Protein AF-A0A6L3X589-F1 (afdb_monomer_lite)

Sequence (178 aa):
MNNVLGFLEAKLMPLAAKTAQQRHLGAIRGAYVSFMPFIIVGSILLVISSFPNQAYQQFMSQAFGESWSAIIEIPFNAVFSTMSLFISFLVAYRLAEHYGEDRISCGILALVAFLILTPFIKVAENGGITVMPVEWIGSKGLFVAMIGSLLWTELFCWLKRKKLVIKMPDGVPPAVQE

pLDDT: mean 87.84, std 9.51, range [54.12, 97.81]

Foldseek 3Di:
DVVVVVVCCVPVVVVVVVCCPPQLVVLLVQLCVVLVVLQVQLVVLLCQLVVPDPVSLVVCCVVPNNCSSVVSNVSNCV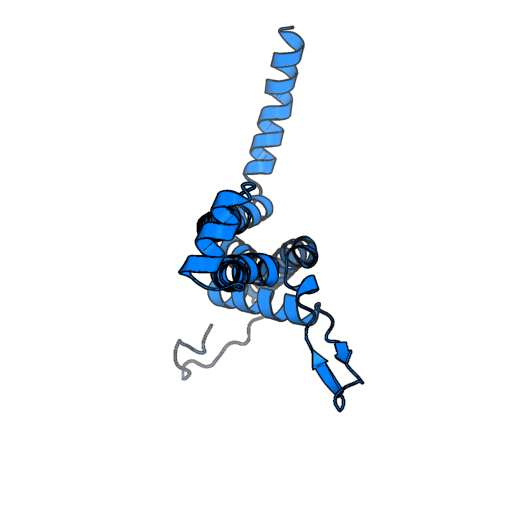CQLQVLLSSLLSSQLSSCVVVVHDSNVLSVQLNVQLVVVFDFDFDPPPPTDTDGPSNCSGPVVNVVSSVSSVVSSVVVSVCVVVVVDDQDDPPDDPVPRD

Secondary structure (DSSP, 8-state):
-HHHHHHHHHHHHHHHHHHHT-HHHHHHHHHHHHHHHHHHHHHHHHHHHT-S-HHHHHHHHHHH-TTHHHHHTHHHHHHHHTHHHHHHHHHHHHHHHHHTS-HHHHHHHHHHHHHHHSPPEEEGGGT-EEE--HHHHTGGGHHHHHHHHHHHHHHHHHHHHTT------TTS-GGG--

Structure (mmCIF, N/CA/C/O backbone):
data_AF-A0A6L3X589-F1
#
_entry.id   AF-A0A6L3X589-F1
#
loop_
_atom_site.group_PDB
_atom_site.id
_atom_site.type_symbol
_atom_site.label_atom_id
_atom_site.label_alt_id
_atom_site.label_comp_id
_atom_site.label_asym_id
_atom_site.label_entity_id
_atom_site.label_seq_id
_atom_site.pdbx_PDB_ins_code
_atom_site.Cartn_x
_atom_site.Cartn_y
_atom_site.Cartn_z
_atom_site.occupancy
_atom_site.B_iso_or_equiv
_atom_site.auth_seq_id
_atom_site.auth_comp_id
_atom_site.auth_asym_id
_atom_site.auth_atom_id
_atom_site.pdbx_PDB_model_num
ATOM 1 N N . MET A 1 1 ? -21.790 37.573 -11.846 1.00 55.09 1 MET A N 1
ATOM 2 C CA . MET A 1 1 ? -20.651 36.655 -11.601 1.00 55.09 1 MET A CA 1
ATOM 3 C C . MET A 1 1 ? -20.233 36.579 -10.126 1.00 55.09 1 MET A C 1
ATOM 5 O O . MET A 1 1 ? -19.876 35.491 -9.701 1.00 55.09 1 MET A O 1
ATOM 9 N N . ASN A 1 2 ? -20.389 37.632 -9.309 1.00 61.16 2 ASN A N 1
ATOM 10 C CA . ASN A 1 2 ? -20.035 37.588 -7.873 1.00 61.16 2 ASN A CA 1
ATOM 11 C C . ASN A 1 2 ? -20.976 36.734 -6.994 1.00 61.16 2 ASN A C 1
ATOM 13 O O . ASN A 1 2 ? -20.524 36.143 -6.021 1.00 61.16 2 ASN A O 1
ATOM 17 N N . ASN A 1 3 ? -22.256 36.586 -7.362 1.00 68.75 3 ASN A N 1
ATOM 18 C CA . ASN A 1 3 ? -23.212 35.782 -6.578 1.00 68.75 3 ASN A CA 1
ATOM 19 C C . ASN A 1 3 ? -22.982 34.267 -6.694 1.00 68.75 3 ASN A C 1
ATOM 21 O O . ASN A 1 3 ? -23.280 33.530 -5.760 1.00 68.75 3 ASN A O 1
ATOM 25 N N . VAL A 1 4 ? -22.443 33.796 -7.824 1.00 75.38 4 VAL A N 1
ATOM 26 C CA . VAL A 1 4 ? -22.127 32.372 -8.024 1.00 75.38 4 VAL A CA 1
ATOM 27 C C . VAL A 1 4 ? -20.842 32.017 -7.284 1.00 75.38 4 VAL A C 1
ATOM 29 O O . VAL A 1 4 ? -20.829 31.018 -6.576 1.00 75.38 4 VAL A O 1
ATOM 32 N N . LEU A 1 5 ? -19.804 32.864 -7.358 1.00 76.56 5 LEU A N 1
ATOM 33 C CA . LEU A 1 5 ? -18.602 32.691 -6.536 1.00 76.56 5 LEU A CA 1
ATOM 34 C C . LEU A 1 5 ? -18.935 32.723 -5.041 1.00 76.56 5 LEU A C 1
ATOM 36 O O . LEU A 1 5 ? -18.557 31.797 -4.339 1.00 76.56 5 LEU A O 1
ATOM 40 N N . GLY A 1 6 ? -19.716 33.702 -4.574 1.00 78.81 6 GLY A N 1
ATOM 41 C CA . GLY A 1 6 ? -20.115 33.781 -3.165 1.00 78.81 6 GLY A CA 1
ATOM 42 C C . GLY A 1 6 ? -20.959 32.587 -2.699 1.00 78.81 6 GLY A C 1
ATOM 43 O O . GLY A 1 6 ? -20.796 32.121 -1.576 1.00 78.81 6 GLY A O 1
ATOM 44 N N . PHE A 1 7 ? -21.821 32.030 -3.559 1.00 79.38 7 PHE A N 1
ATOM 45 C CA . PHE A 1 7 ? -22.577 30.808 -3.257 1.00 79.38 7 PHE A CA 1
ATOM 46 C C . PHE A 1 7 ? -21.685 29.559 -3.213 1.00 79.38 7 PHE A C 1
ATOM 48 O O . PHE A 1 7 ? -21.821 28.739 -2.303 1.00 79.38 7 PHE A O 1
ATOM 55 N N . LEU A 1 8 ? -20.768 29.410 -4.175 1.00 78.56 8 LEU A N 1
ATOM 56 C CA . LEU A 1 8 ? -19.785 28.324 -4.194 1.00 78.56 8 LEU A CA 1
ATOM 57 C C . LEU A 1 8 ? -18.884 28.410 -2.958 1.00 78.56 8 LEU A C 1
ATOM 59 O O . LEU A 1 8 ? -18.670 27.416 -2.278 1.00 78.56 8 LEU A O 1
ATOM 63 N N . GLU A 1 9 ? -18.421 29.599 -2.604 1.00 82.50 9 GLU A N 1
ATOM 64 C CA . GLU A 1 9 ? -17.555 29.809 -1.454 1.00 82.50 9 GLU A CA 1
ATOM 65 C C . GLU A 1 9 ? -18.300 29.558 -0.132 1.00 82.50 9 GLU A C 1
ATOM 67 O O . GLU A 1 9 ? -17.812 28.827 0.726 1.00 82.50 9 GLU A O 1
ATOM 72 N N . ALA A 1 10 ? -19.542 30.032 0.002 1.00 83.94 10 ALA A N 1
ATOM 73 C CA . ALA A 1 10 ? -20.333 29.852 1.219 1.00 83.94 10 ALA A CA 1
ATOM 74 C C . ALA A 1 10 ? -20.870 28.423 1.423 1.00 83.94 10 ALA A C 1
ATOM 76 O O . ALA A 1 10 ? -21.018 27.993 2.566 1.00 83.94 10 ALA A O 1
ATOM 77 N N . LYS A 1 11 ? -21.186 27.671 0.354 1.00 81.56 11 LYS A N 1
ATOM 78 C CA . LYS A 1 11 ? -21.719 26.296 0.464 1.00 81.56 11 LYS A CA 1
ATOM 79 C C . LYS A 1 11 ? -20.711 25.201 0.136 1.00 81.56 11 LYS A C 1
ATOM 81 O O . LYS A 1 11 ? -20.708 24.187 0.832 1.00 81.56 11 LYS A O 1
ATOM 86 N N . LEU A 1 12 ? -19.881 25.356 -0.898 1.00 83.31 12 LEU A N 1
ATOM 87 C CA . LEU A 1 12 ? -18.927 24.311 -1.280 1.00 83.31 12 LEU A CA 1
ATOM 88 C C . LEU A 1 12 ? -17.681 24.306 -0.405 1.00 83.31 12 LEU A C 1
ATOM 90 O O . LEU A 1 12 ? -17.240 23.209 -0.082 1.00 83.31 12 LEU A O 1
ATOM 94 N N . MET A 1 13 ? -17.135 25.450 0.034 1.00 85.69 13 MET A N 1
ATOM 95 C CA . MET A 1 13 ? -15.970 25.410 0.937 1.00 85.69 13 MET A CA 1
ATOM 96 C C . MET A 1 13 ? -16.236 24.627 2.228 1.00 85.69 13 MET A C 1
ATOM 98 O O . MET A 1 13 ? -15.438 23.740 2.536 1.00 85.69 13 MET A O 1
ATOM 102 N N . PRO A 1 14 ? -17.331 24.857 2.982 1.00 82.88 14 PRO A N 1
ATOM 103 C CA . PRO A 1 14 ? -17.563 24.084 4.200 1.00 82.88 14 PRO A CA 1
ATOM 104 C C . PRO A 1 14 ? -17.857 22.606 3.912 1.00 82.88 14 PRO A C 1
ATOM 106 O O . PRO A 1 14 ? -17.482 21.742 4.706 1.00 82.88 14 PRO A O 1
ATOM 109 N N . LEU A 1 15 ? -18.491 22.286 2.778 1.00 83.00 15 LEU A N 1
ATOM 110 C CA . LEU A 1 15 ? -18.739 20.901 2.372 1.00 83.00 15 LEU A CA 1
ATOM 111 C C . LEU A 1 15 ? -17.434 20.179 1.995 1.00 83.00 15 LEU A C 1
ATOM 113 O O . LEU A 1 15 ? -17.203 19.044 2.417 1.00 83.00 15 LEU A O 1
ATOM 117 N N . ALA A 1 16 ? -16.558 20.853 1.249 1.00 81.75 16 ALA A N 1
ATOM 118 C CA . ALA A 1 16 ? -15.243 20.357 0.867 1.00 81.75 16 ALA A CA 1
ATOM 119 C C . ALA A 1 16 ? -14.350 20.172 2.098 1.00 81.75 16 ALA A C 1
ATOM 121 O O . ALA A 1 16 ? -13.727 19.124 2.239 1.00 81.75 16 ALA A O 1
ATOM 122 N N . ALA A 1 17 ? -14.358 21.128 3.031 1.00 82.44 17 ALA A N 1
ATOM 123 C CA . ALA A 1 17 ? -13.626 21.028 4.290 1.00 82.44 17 ALA A CA 1
ATOM 124 C C . ALA A 1 17 ? -14.094 19.826 5.126 1.00 82.44 17 ALA A C 1
ATOM 126 O O . ALA A 1 17 ? -13.267 19.028 5.564 1.00 82.44 17 ALA A O 1
ATOM 127 N N . LYS A 1 18 ? -15.413 19.630 5.278 1.00 84.50 18 LYS A N 1
ATOM 128 C CA . LYS A 1 18 ? -15.972 18.458 5.976 1.00 84.50 18 LYS A CA 1
ATOM 129 C C . LYS A 1 18 ? -15.589 17.137 5.311 1.00 84.50 18 LYS A C 1
ATOM 131 O O . LYS A 1 18 ? -15.259 16.179 6.00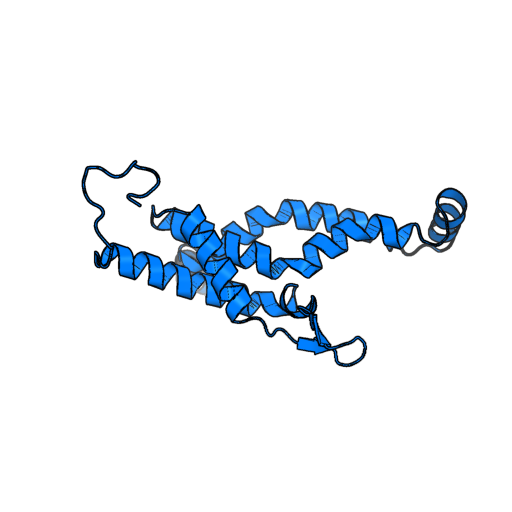1 1.00 84.50 18 LYS A O 1
ATOM 136 N N . THR A 1 19 ? -15.618 17.090 3.983 1.00 84.38 19 THR A N 1
ATOM 137 C CA . THR A 1 19 ? -15.268 15.887 3.213 1.00 84.38 19 THR A CA 1
ATOM 138 C C . THR A 1 19 ? -13.772 15.582 3.319 1.00 84.38 19 THR A C 1
ATOM 140 O O . THR A 1 19 ? -13.387 14.437 3.535 1.00 84.38 19 THR A O 1
ATOM 143 N N . ALA A 1 20 ? -12.925 16.610 3.252 1.00 80.38 20 ALA A N 1
ATOM 144 C CA . ALA A 1 20 ? -11.476 16.485 3.383 1.00 80.38 20 ALA A CA 1
ATOM 145 C C . ALA A 1 20 ? -11.031 16.076 4.797 1.00 80.38 20 ALA A C 1
ATOM 147 O O . ALA A 1 20 ? -10.017 15.398 4.941 1.00 80.38 20 ALA A O 1
ATOM 148 N N . GLN A 1 21 ? -11.781 16.468 5.829 1.00 86.31 21 GLN A N 1
ATOM 149 C CA . GLN A 1 21 ? -11.522 16.090 7.223 1.00 86.31 21 GLN A CA 1
ATOM 150 C C . GLN A 1 21 ? -12.101 14.718 7.600 1.00 86.31 21 GLN A C 1
ATOM 152 O O . GLN A 1 21 ? -11.870 14.234 8.709 1.00 86.31 21 GLN A O 1
ATOM 157 N N . GLN A 1 22 ? -12.853 14.066 6.710 1.00 93.75 22 GLN A N 1
ATOM 158 C CA . GLN A 1 22 ? -13.444 12.766 7.000 1.00 93.75 22 GLN A CA 1
ATOM 159 C C . GLN A 1 22 ? -12.342 11.698 7.063 1.00 93.75 22 GLN A C 1
ATOM 161 O O . GLN A 1 22 ? -11.628 11.455 6.093 1.00 93.75 22 GLN A O 1
ATOM 166 N N . ARG A 1 23 ? -12.214 11.043 8.219 1.00 92.62 23 ARG A N 1
ATOM 167 C CA . ARG A 1 23 ? -11.120 10.108 8.537 1.00 92.62 23 ARG A CA 1
ATOM 168 C C . ARG A 1 23 ? -10.916 8.946 7.560 1.00 92.62 23 ARG A C 1
ATOM 170 O O . ARG A 1 23 ? -9.780 8.571 7.313 1.00 92.62 23 ARG A O 1
ATOM 177 N N . HIS A 1 24 ? -11.977 8.398 6.974 1.00 94.75 24 HIS A N 1
ATOM 178 C CA . HIS A 1 24 ? -11.906 7.285 6.021 1.00 94.75 24 HIS A CA 1
ATOM 179 C C . HIS A 1 24 ? -11.373 7.761 4.666 1.00 94.75 24 HIS A C 1
ATOM 181 O O . HIS A 1 24 ? -10.495 7.128 4.088 1.00 94.75 24 HIS A O 1
ATOM 187 N N . LEU A 1 25 ? -11.844 8.919 4.187 1.00 93.00 25 LEU A N 1
ATOM 188 C CA . LEU A 1 25 ? -11.277 9.564 2.997 1.00 93.00 25 LEU A CA 1
ATOM 189 C C . LEU A 1 25 ? -9.828 9.995 3.243 1.00 93.00 25 LEU A C 1
ATOM 191 O O . LEU A 1 25 ? -8.978 9.826 2.370 1.00 93.00 25 LEU A O 1
ATOM 195 N N . GLY A 1 26 ? -9.533 10.486 4.448 1.00 94.00 26 GLY A N 1
ATOM 196 C CA . GLY A 1 26 ? -8.177 10.771 4.907 1.00 94.00 26 GLY A CA 1
ATOM 197 C C . GLY A 1 26 ? -7.278 9.532 4.883 1.00 94.00 26 GLY A C 1
ATOM 198 O O . GLY A 1 26 ? -6.159 9.614 4.382 1.00 94.00 26 GLY A O 1
ATOM 199 N N . ALA A 1 27 ? -7.775 8.379 5.341 1.00 95.94 27 ALA A N 1
ATOM 200 C CA . ALA A 1 27 ? -7.047 7.113 5.326 1.00 95.94 27 ALA A CA 1
ATOM 201 C C . ALA A 1 27 ? -6.765 6.627 3.898 1.00 95.94 27 ALA A C 1
ATOM 203 O O . ALA A 1 27 ? -5.621 6.301 3.586 1.00 95.94 27 ALA A O 1
ATOM 204 N N . ILE A 1 28 ? -7.766 6.666 3.008 1.00 95.94 28 ILE A N 1
ATOM 205 C CA . ILE A 1 28 ? -7.583 6.343 1.583 1.00 95.94 28 ILE A CA 1
ATOM 206 C C . ILE A 1 28 ? -6.538 7.267 0.957 1.00 95.94 28 ILE A C 1
ATOM 208 O O . ILE A 1 28 ? -5.573 6.803 0.353 1.00 95.94 28 ILE A O 1
ATOM 212 N N . ARG A 1 29 ? -6.678 8.582 1.144 1.00 94.50 29 ARG A N 1
ATOM 213 C CA . ARG A 1 29 ? -5.720 9.561 0.627 1.00 94.50 29 ARG A CA 1
ATOM 214 C C . ARG A 1 29 ? -4.310 9.298 1.156 1.00 94.50 29 ARG A C 1
ATOM 216 O O . ARG A 1 29 ? -3.360 9.292 0.380 1.00 94.50 29 ARG A O 1
ATOM 223 N N . GLY A 1 30 ? -4.171 9.070 2.459 1.00 94.44 30 GLY A N 1
ATOM 224 C CA . GLY A 1 30 ? -2.890 8.782 3.100 1.00 94.44 30 GLY A CA 1
ATOM 225 C C . GLY A 1 30 ? -2.249 7.493 2.587 1.00 94.44 30 GLY A C 1
ATOM 226 O O . GLY A 1 30 ? -1.030 7.448 2.403 1.00 94.44 30 GLY A O 1
ATOM 227 N N . ALA A 1 31 ? -3.051 6.464 2.303 1.00 95.81 31 ALA A N 1
ATOM 228 C CA . ALA A 1 31 ? -2.583 5.220 1.705 1.00 95.81 31 ALA A CA 1
ATOM 229 C C . ALA A 1 31 ? -1.998 5.461 0.309 1.00 95.81 31 ALA A C 1
ATOM 231 O O . ALA A 1 31 ? -0.861 5.077 0.045 1.00 95.81 31 ALA A O 1
ATOM 232 N N . TYR A 1 32 ? -2.718 6.194 -0.545 1.00 93.81 32 TYR A N 1
ATOM 233 C CA . TYR A 1 32 ? -2.233 6.555 -1.877 1.00 93.81 32 TYR A CA 1
ATOM 234 C C . TYR A 1 32 ? -0.966 7.401 -1.839 1.00 93.81 32 TYR A C 1
ATOM 236 O O . TYR A 1 32 ? -0.027 7.098 -2.564 1.00 93.81 32 TYR A O 1
ATOM 244 N N . VAL A 1 33 ? -0.892 8.406 -0.963 1.00 95.50 33 VAL A N 1
ATOM 245 C CA . VAL A 1 33 ? 0.328 9.216 -0.788 1.00 95.50 33 VAL A CA 1
ATOM 246 C C . VAL A 1 33 ? 1.517 8.342 -0.385 1.00 95.50 33 VAL A C 1
ATOM 248 O O . VAL A 1 33 ? 2.624 8.547 -0.871 1.00 95.50 33 VAL A O 1
ATOM 251 N N . SER A 1 34 ? 1.286 7.329 0.453 1.00 95.06 34 SER A N 1
ATOM 252 C CA . SER A 1 34 ? 2.331 6.378 0.854 1.00 95.06 34 SER A CA 1
ATOM 253 C C . SER A 1 34 ? 2.756 5.461 -0.301 1.00 95.06 34 SER A C 1
ATOM 255 O O . SER A 1 34 ? 3.907 5.041 -0.355 1.00 95.06 34 SER A O 1
ATOM 257 N N . PHE A 1 35 ? 1.845 5.166 -1.234 1.00 95.19 35 PHE A N 1
ATOM 258 C CA . PHE A 1 35 ? 2.096 4.285 -2.377 1.00 95.19 35 PHE A CA 1
ATOM 259 C C . PHE A 1 35 ? 2.637 5.018 -3.623 1.00 95.19 35 PHE A C 1
ATOM 261 O O . PHE A 1 35 ? 3.241 4.397 -4.497 1.00 95.19 35 PHE A O 1
ATOM 268 N N . MET A 1 36 ? 2.477 6.344 -3.701 1.00 95.50 36 MET A N 1
ATOM 269 C CA . MET A 1 36 ? 2.908 7.179 -4.833 1.00 95.50 36 MET A CA 1
ATOM 270 C C . ME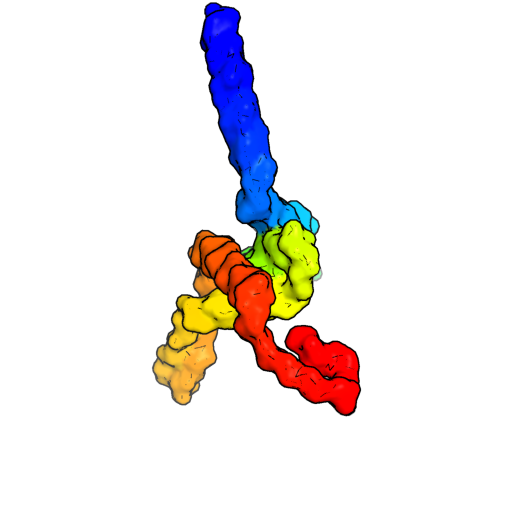T A 1 36 ? 4.365 6.967 -5.279 1.00 95.50 36 MET A C 1
ATOM 272 O O . MET A 1 36 ? 4.574 6.880 -6.489 1.00 95.50 36 MET A O 1
ATOM 276 N N . PRO A 1 37 ? 5.371 6.850 -4.388 1.00 95.06 37 PRO A N 1
ATOM 277 C CA . PRO A 1 37 ? 6.754 6.642 -4.820 1.00 95.06 37 PRO A CA 1
ATOM 278 C C . PRO A 1 37 ? 6.929 5.387 -5.686 1.00 95.06 37 PRO A C 1
ATOM 280 O O . PRO A 1 37 ? 7.635 5.424 -6.691 1.00 95.06 37 PRO A O 1
ATOM 283 N N . PHE A 1 38 ? 6.230 4.299 -5.353 1.00 94.00 38 PHE A N 1
ATOM 284 C CA . PHE A 1 38 ? 6.285 3.043 -6.105 1.00 94.00 38 PHE A CA 1
ATOM 285 C C . PHE A 1 38 ? 5.623 3.175 -7.477 1.00 94.00 38 PHE A C 1
ATOM 287 O O . PHE A 1 38 ? 6.177 2.714 -8.475 1.00 94.00 38 PHE A O 1
ATOM 294 N N . ILE A 1 39 ? 4.476 3.863 -7.539 1.00 93.88 39 ILE A N 1
ATOM 295 C CA . ILE A 1 39 ? 3.795 4.179 -8.803 1.00 93.88 39 ILE A CA 1
ATOM 296 C C . ILE A 1 39 ? 4.724 4.981 -9.718 1.00 93.88 39 ILE A C 1
ATOM 298 O O . ILE A 1 39 ? 4.840 4.660 -10.899 1.00 93.88 39 ILE A O 1
ATOM 302 N N . ILE A 1 40 ? 5.387 6.013 -9.185 1.00 95.69 40 ILE A N 1
ATOM 303 C CA . ILE A 1 40 ? 6.274 6.888 -9.961 1.00 95.69 40 ILE A CA 1
ATOM 304 C C . ILE A 1 40 ? 7.439 6.081 -10.540 1.00 95.69 40 ILE A C 1
ATOM 306 O O . ILE A 1 40 ? 7.677 6.142 -11.744 1.00 95.69 40 ILE A O 1
ATOM 310 N N . VAL A 1 41 ? 8.123 5.285 -9.713 1.00 94.75 41 VAL A N 1
ATOM 311 C CA . VAL A 1 41 ? 9.257 4.460 -10.158 1.00 94.75 41 VAL A CA 1
ATOM 312 C C . VAL A 1 41 ? 8.823 3.452 -11.224 1.00 94.75 41 VAL A C 1
ATOM 314 O O . VAL A 1 41 ? 9.445 3.385 -12.283 1.00 94.75 41 VAL A O 1
ATOM 317 N N . GLY A 1 42 ? 7.729 2.718 -10.997 1.00 93.44 42 GLY A N 1
ATOM 318 C CA . GLY A 1 42 ? 7.202 1.771 -11.983 1.00 93.44 42 GLY A CA 1
ATOM 319 C C . GLY A 1 42 ? 6.818 2.450 -13.301 1.00 93.44 42 GLY A C 1
ATOM 320 O O . GLY A 1 42 ? 7.127 1.942 -14.375 1.00 93.44 42 GLY A O 1
ATOM 321 N N . SER A 1 43 ? 6.205 3.633 -13.232 1.00 94.25 43 SER A N 1
ATOM 322 C CA . SER A 1 43 ? 5.777 4.380 -14.422 1.00 94.25 43 SER A CA 1
ATOM 323 C C . SER A 1 43 ? 6.956 4.892 -15.250 1.00 94.25 43 SER A C 1
ATOM 325 O O . SER A 1 43 ? 6.883 4.884 -16.474 1.00 94.25 43 SER A O 1
ATOM 327 N N . ILE A 1 44 ? 8.060 5.306 -14.618 1.00 95.62 44 ILE A N 1
ATOM 328 C CA . ILE A 1 44 ? 9.273 5.718 -15.343 1.00 95.62 44 ILE A CA 1
ATOM 329 C C . ILE A 1 44 ? 9.833 4.540 -16.152 1.00 95.62 44 ILE A C 1
ATOM 331 O O . ILE A 1 44 ? 10.159 4.704 -17.325 1.00 95.62 44 ILE A O 1
ATOM 335 N N . LEU A 1 45 ? 9.891 3.345 -15.557 1.00 94.50 45 LEU A N 1
ATOM 336 C CA . LEU A 1 45 ? 10.360 2.136 -16.244 1.00 94.50 45 LEU A CA 1
ATOM 337 C C . LEU A 1 45 ? 9.434 1.728 -17.399 1.00 94.50 45 LEU A C 1
ATOM 339 O O . LEU A 1 45 ? 9.916 1.327 -18.461 1.00 94.50 45 LEU A O 1
ATOM 343 N N . LEU A 1 46 ? 8.118 1.894 -17.232 1.00 94.69 46 LEU A N 1
ATOM 344 C CA . LEU A 1 46 ? 7.157 1.696 -18.318 1.00 94.69 46 LEU A CA 1
ATOM 345 C C . LEU A 1 46 ? 7.399 2.680 -19.470 1.00 94.69 46 LEU A C 1
ATOM 347 O O . LEU A 1 46 ? 7.397 2.289 -20.629 1.00 94.69 46 LEU A O 1
ATOM 351 N N . VAL A 1 47 ? 7.626 3.961 -19.176 1.00 94.75 47 VAL A N 1
ATOM 352 C CA . VAL A 1 47 ? 7.883 4.966 -20.221 1.00 94.75 47 VAL A CA 1
ATOM 353 C C . VAL A 1 47 ? 9.171 4.657 -20.987 1.00 94.75 47 VAL A C 1
ATOM 355 O O . VAL A 1 47 ? 9.208 4.842 -22.200 1.00 94.75 47 VAL A O 1
ATOM 358 N N . ILE A 1 48 ? 10.208 4.169 -20.299 1.00 92.44 48 ILE A N 1
ATOM 359 C CA . ILE A 1 48 ? 11.473 3.755 -20.922 1.00 92.44 48 ILE A CA 1
ATOM 360 C C . ILE A 1 48 ? 11.244 2.560 -21.856 1.00 92.44 48 ILE A C 1
ATOM 362 O O . ILE A 1 48 ? 11.644 2.604 -23.014 1.00 92.44 48 ILE A O 1
ATOM 366 N N . SER A 1 49 ? 10.571 1.511 -21.383 1.00 92.81 49 SER A N 1
ATOM 367 C CA . SER A 1 49 ? 10.298 0.306 -22.184 1.00 92.81 49 SER A CA 1
ATOM 368 C C . SER A 1 49 ? 9.347 0.572 -23.356 1.00 92.81 49 SER A C 1
ATOM 370 O O . SER A 1 49 ? 9.605 0.135 -24.475 1.00 92.81 49 SER A O 1
ATOM 372 N N . SER A 1 50 ? 8.291 1.355 -23.138 1.00 91.12 50 SER A N 1
ATOM 373 C CA . SER A 1 50 ? 7.229 1.634 -24.114 1.00 91.12 50 SER A CA 1
ATOM 374 C C . SER A 1 50 ? 7.434 2.934 -24.906 1.00 91.12 50 SER A C 1
ATOM 376 O O . SER A 1 50 ? 6.477 3.491 -25.450 1.00 91.12 50 SER A O 1
ATOM 378 N N . PHE A 1 51 ? 8.663 3.457 -24.982 1.00 93.19 51 PHE A N 1
ATOM 379 C CA . PHE A 1 51 ? 8.930 4.706 -25.696 1.00 93.19 51 PHE A CA 1
ATOM 380 C C . PHE A 1 51 ? 8.599 4.564 -27.200 1.00 93.19 51 PHE A C 1
ATOM 382 O O . PHE A 1 51 ? 9.137 3.658 -27.852 1.00 93.19 51 PHE A O 1
ATOM 389 N N . PRO A 1 52 ? 7.750 5.439 -27.787 1.00 90.69 52 PRO A N 1
ATOM 390 C CA . PRO A 1 52 ? 7.175 5.253 -29.123 1.00 90.69 52 PRO A CA 1
ATOM 391 C C . PRO A 1 52 ? 8.140 5.677 -30.247 1.00 90.69 52 PRO A C 1
ATOM 393 O O . PRO A 1 52 ? 7.827 6.534 -31.071 1.00 90.69 52 PRO A O 1
ATOM 396 N N . ASN A 1 53 ? 9.337 5.091 -30.285 1.00 93.25 53 ASN A N 1
ATOM 397 C CA . ASN A 1 53 ? 10.334 5.322 -31.330 1.00 93.25 53 ASN A CA 1
ATOM 398 C C . ASN A 1 53 ? 10.956 3.993 -31.782 1.00 93.25 53 ASN A C 1
ATOM 400 O O . ASN A 1 53 ? 11.650 3.328 -31.019 1.00 93.25 53 ASN A O 1
ATOM 404 N N . GLN A 1 54 ? 10.750 3.631 -33.050 1.00 89.81 54 GLN A N 1
ATOM 405 C CA . GLN A 1 54 ? 11.234 2.367 -33.614 1.00 89.81 54 GLN A CA 1
ATOM 406 C C . GLN A 1 54 ? 12.765 2.244 -33.608 1.00 89.81 54 GLN A C 1
ATOM 408 O O . GLN A 1 54 ? 13.277 1.168 -33.311 1.00 89.81 54 GLN A O 1
ATOM 413 N N . ALA A 1 55 ? 13.501 3.329 -33.872 1.00 92.94 55 ALA A N 1
ATOM 414 C CA . ALA A 1 55 ? 14.966 3.306 -33.860 1.00 92.94 55 ALA A CA 1
ATOM 415 C C . ALA A 1 55 ? 15.513 3.0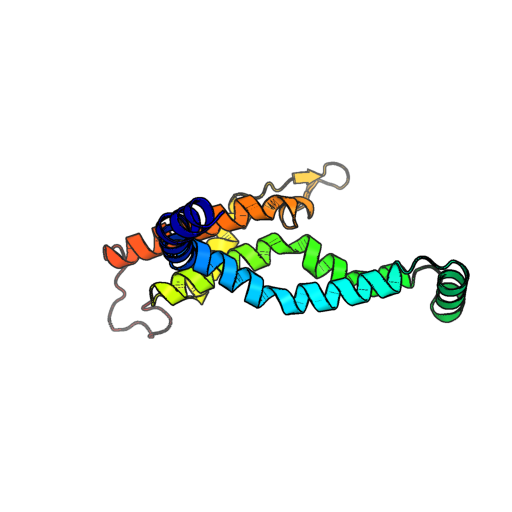44 -32.449 1.00 92.94 55 ALA A C 1
ATOM 417 O O . ALA A 1 55 ? 16.470 2.296 -32.272 1.00 92.94 55 ALA A O 1
ATOM 418 N N . TYR A 1 56 ? 14.861 3.618 -31.436 1.00 92.31 56 TYR A N 1
ATOM 419 C CA . TYR A 1 56 ? 15.186 3.374 -30.033 1.00 92.31 56 TYR A CA 1
ATOM 420 C C . TYR A 1 56 ? 14.924 1.916 -29.634 1.00 92.31 56 TYR A C 1
ATOM 422 O O . TYR A 1 56 ? 15.784 1.281 -29.028 1.00 92.31 56 TYR A O 1
ATOM 430 N N . GLN A 1 57 ? 13.769 1.372 -30.025 1.00 92.06 57 GLN A N 1
ATOM 431 C CA . GLN A 1 57 ? 13.399 -0.015 -29.733 1.00 92.06 57 GLN A CA 1
ATOM 432 C C . GLN A 1 57 ? 14.389 -1.007 -30.361 1.00 92.06 57 GLN A C 1
ATOM 434 O O . GLN A 1 57 ? 14.843 -1.927 -29.685 1.00 92.06 57 GLN A O 1
ATOM 439 N N . GLN A 1 58 ? 14.785 -0.775 -31.619 1.00 90.88 58 GLN A N 1
ATOM 440 C CA . GLN A 1 58 ? 15.781 -1.592 -32.319 1.00 90.88 58 GLN A CA 1
ATOM 441 C C . GLN A 1 58 ? 17.180 -1.477 -31.701 1.00 90.88 58 GLN A C 1
ATOM 443 O O . GLN A 1 58 ? 17.878 -2.481 -31.562 1.00 90.88 58 GLN A O 1
ATOM 448 N N . PHE A 1 59 ? 17.592 -0.270 -31.303 1.00 92.56 59 PHE A N 1
ATOM 449 C CA . PHE A 1 59 ? 18.864 -0.058 -30.612 1.00 92.56 59 PHE A CA 1
ATOM 450 C C . PHE A 1 59 ? 18.915 -0.835 -29.292 1.00 92.56 59 PHE A C 1
ATOM 452 O O . PHE A 1 59 ? 19.871 -1.565 -29.032 1.00 92.56 59 PHE A O 1
ATOM 459 N N . MET A 1 60 ? 17.860 -0.731 -28.483 1.00 91.75 60 MET A N 1
ATOM 460 C CA . MET A 1 60 ? 17.782 -1.435 -27.207 1.00 91.75 60 MET A CA 1
ATOM 461 C C . MET A 1 60 ? 17.724 -2.953 -27.387 1.00 91.75 60 MET A C 1
ATOM 463 O O . MET A 1 60 ? 18.420 -3.668 -26.668 1.00 91.75 60 MET A O 1
ATOM 467 N N . SER A 1 61 ? 16.984 -3.459 -28.380 1.00 91.31 61 SER A N 1
ATOM 468 C CA . SER A 1 61 ? 16.938 -4.899 -28.652 1.00 91.31 61 SER A CA 1
ATOM 469 C C . SER A 1 61 ? 18.276 -5.457 -29.136 1.00 91.31 61 SER A C 1
ATOM 471 O O . SER A 1 61 ? 18.618 -6.590 -28.817 1.00 91.31 61 SER A O 1
ATOM 473 N N . GLN A 1 62 ? 19.058 -4.675 -29.884 1.00 91.88 62 GLN A N 1
ATOM 474 C CA . GLN A 1 62 ? 20.399 -5.082 -30.315 1.00 91.88 62 GLN A CA 1
ATOM 475 C C . GLN A 1 62 ? 21.413 -5.048 -29.165 1.00 91.88 62 GLN A C 1
ATOM 477 O O . GLN A 1 62 ? 22.278 -5.917 -29.092 1.00 91.88 62 GLN A O 1
ATOM 482 N N . ALA A 1 63 ? 21.311 -4.066 -28.266 1.00 91.56 63 ALA A N 1
ATOM 483 C CA . ALA A 1 63 ? 22.234 -3.909 -27.144 1.00 91.56 63 ALA A CA 1
ATOM 484 C C . ALA A 1 63 ? 21.956 -4.884 -25.985 1.00 91.56 63 ALA A C 1
ATOM 486 O O . ALA A 1 63 ? 22.895 -5.389 -25.372 1.00 91.56 63 ALA A O 1
ATOM 487 N N . PHE A 1 64 ? 20.681 -5.143 -25.678 1.00 89.31 64 PHE A N 1
ATOM 488 C CA . PHE A 1 64 ? 20.250 -5.884 -24.484 1.00 89.31 64 PHE A CA 1
ATOM 489 C C . PHE A 1 64 ? 19.467 -7.175 -24.790 1.00 89.31 64 PHE A C 1
ATOM 491 O O . PHE A 1 64 ? 19.157 -7.930 -23.869 1.00 89.31 64 PHE A O 1
ATOM 498 N N . GLY A 1 65 ? 19.176 -7.457 -26.064 1.00 91.12 65 GLY A N 1
ATOM 499 C CA . GLY A 1 65 ? 18.404 -8.618 -26.521 1.00 91.12 65 GLY A CA 1
ATOM 500 C C . GLY A 1 65 ? 16.925 -8.305 -26.776 1.00 91.12 65 GLY A C 1
ATOM 501 O O . GLY A 1 65 ? 16.392 -7.313 -26.289 1.00 91.12 65 GLY A O 1
ATOM 502 N N . GLU A 1 66 ? 16.233 -9.166 -27.528 1.00 86.75 66 GLU A N 1
ATOM 503 C CA . GLU A 1 66 ? 14.828 -8.948 -27.931 1.00 86.75 66 GLU A CA 1
ATOM 504 C C . GLU A 1 66 ? 13.858 -8.811 -26.742 1.00 86.75 66 GLU A C 1
ATOM 506 O O . GLU A 1 66 ? 12.875 -8.080 -26.833 1.00 86.75 66 GLU A O 1
ATOM 511 N N . SER A 1 67 ? 14.167 -9.437 -25.602 1.00 88.94 67 SER A N 1
ATOM 512 C CA . SER A 1 67 ? 13.321 -9.441 -24.396 1.00 88.94 67 SER A CA 1
ATOM 513 C C . SER A 1 67 ? 13.656 -8.342 -23.377 1.00 88.94 67 SER A C 1
ATOM 515 O O . SER A 1 67 ? 13.235 -8.428 -22.222 1.00 88.94 67 SER A O 1
ATOM 517 N N . TRP A 1 68 ? 14.430 -7.319 -23.755 1.00 92.25 68 TRP A N 1
ATOM 518 C CA . TRP A 1 68 ? 14.874 -6.266 -22.831 1.00 92.25 68 TRP A CA 1
ATOM 519 C C . TRP A 1 68 ? 13.707 -5.518 -22.162 1.00 92.25 68 TRP A C 1
ATOM 521 O O . TRP A 1 68 ? 13.759 -5.233 -20.963 1.00 92.25 68 TRP A O 1
ATOM 531 N N . SER A 1 69 ? 12.636 -5.242 -22.915 1.00 89.81 69 SER A N 1
ATOM 532 C CA . SER A 1 69 ? 11.450 -4.530 -22.428 1.00 89.81 69 SER A CA 1
ATOM 533 C C . SER A 1 69 ? 10.756 -5.316 -21.320 1.00 89.81 69 SER A C 1
ATOM 535 O O . SER A 1 69 ? 10.480 -4.765 -20.258 1.00 89.81 69 SER A O 1
ATOM 537 N N . ALA A 1 70 ? 10.594 -6.629 -21.508 1.00 90.62 70 ALA A N 1
ATOM 538 C CA . ALA A 1 70 ? 9.977 -7.514 -20.527 1.00 90.62 70 ALA A CA 1
ATOM 539 C C . ALA A 1 70 ? 10.726 -7.521 -19.185 1.00 90.62 70 ALA A C 1
ATOM 541 O O . ALA A 1 70 ? 10.091 -7.615 -18.139 1.00 90.62 70 ALA A O 1
ATOM 542 N N . ILE A 1 71 ? 12.059 -7.388 -19.199 1.00 91.62 71 ILE A N 1
ATOM 543 C CA . ILE A 1 71 ? 12.884 -7.326 -17.981 1.00 91.62 71 ILE A CA 1
ATOM 544 C C . ILE A 1 71 ? 12.685 -5.988 -17.259 1.00 91.62 71 ILE A C 1
ATOM 546 O O . ILE A 1 71 ? 12.512 -5.955 -16.039 1.00 91.62 71 ILE A O 1
ATOM 550 N N . ILE A 1 72 ? 12.684 -4.882 -18.004 1.00 92.31 72 ILE A N 1
ATOM 551 C CA . ILE A 1 72 ? 12.507 -3.534 -17.443 1.00 92.31 72 ILE A CA 1
ATOM 552 C C . ILE A 1 72 ? 11.083 -3.321 -16.918 1.00 92.31 72 ILE A C 1
ATOM 554 O O . ILE A 1 72 ? 10.886 -2.578 -15.958 1.00 92.31 72 ILE A O 1
ATOM 558 N N . GLU A 1 73 ? 10.093 -4.000 -17.493 1.00 93.88 73 GLU A N 1
ATOM 559 C CA . GLU A 1 73 ? 8.699 -3.930 -17.058 1.00 93.88 73 GLU A CA 1
ATOM 560 C C . GLU A 1 73 ? 8.397 -4.769 -15.804 1.00 93.88 73 GLU A C 1
ATOM 562 O O . GLU A 1 73 ? 7.332 -4.592 -15.211 1.00 93.88 73 GLU A O 1
ATOM 567 N N . ILE A 1 74 ? 9.307 -5.639 -15.336 1.00 93.50 74 ILE A N 1
ATOM 568 C CA . ILE A 1 74 ? 9.081 -6.471 -14.133 1.00 93.50 74 ILE A CA 1
ATOM 569 C C . ILE A 1 74 ? 8.643 -5.625 -12.922 1.00 93.50 74 ILE A C 1
ATOM 571 O O . ILE A 1 74 ? 7.623 -5.961 -12.313 1.00 93.50 74 ILE A O 1
ATOM 575 N N . PRO A 1 75 ? 9.328 -4.521 -12.553 1.00 93.25 75 PRO A N 1
ATOM 576 C CA . PRO A 1 75 ? 8.933 -3.727 -11.392 1.00 93.25 75 PRO A CA 1
ATOM 577 C C . PRO A 1 75 ? 7.606 -2.993 -11.606 1.00 93.25 75 PRO A C 1
ATOM 579 O O . PRO A 1 75 ? 6.812 -2.893 -10.672 1.00 93.25 75 PRO A O 1
ATOM 582 N N . PHE A 1 76 ? 7.332 -2.518 -12.828 1.00 93.94 76 PHE A N 1
ATOM 583 C CA . PHE A 1 76 ? 6.037 -1.927 -13.176 1.00 93.94 76 PHE A CA 1
ATOM 584 C C . PHE A 1 76 ? 4.908 -2.942 -12.956 1.00 93.94 76 PHE A C 1
ATOM 586 O O . PHE A 1 76 ? 3.956 -2.670 -12.220 1.00 93.94 76 PHE A O 1
ATOM 593 N N . ASN A 1 77 ? 5.063 -4.141 -13.518 1.00 93.06 77 ASN A N 1
ATOM 594 C CA . ASN A 1 77 ? 4.097 -5.219 -13.375 1.00 93.06 77 ASN A CA 1
ATOM 595 C C . ASN A 1 77 ? 3.918 -5.611 -11.909 1.00 93.06 77 ASN A C 1
ATOM 597 O O . ASN A 1 77 ? 2.780 -5.733 -11.468 1.00 93.06 77 ASN A O 1
ATOM 601 N N . ALA A 1 78 ? 4.992 -5.726 -11.125 1.00 92.25 78 ALA A N 1
ATOM 602 C CA . ALA A 1 78 ? 4.898 -6.034 -9.701 1.00 92.25 78 ALA A CA 1
ATOM 603 C C . ALA A 1 78 ? 4.060 -4.994 -8.937 1.00 92.25 78 ALA A C 1
ATOM 605 O O . ALA A 1 78 ? 3.153 -5.372 -8.199 1.00 92.25 78 ALA A O 1
ATOM 606 N N . VAL A 1 79 ? 4.304 -3.695 -9.150 1.00 93.19 79 VAL A N 1
ATOM 607 C CA . VAL A 1 79 ? 3.591 -2.605 -8.458 1.00 93.19 79 VAL A CA 1
ATOM 608 C C . VAL A 1 79 ? 2.108 -2.567 -8.834 1.00 93.19 79 VAL A C 1
ATOM 610 O O . VAL A 1 79 ? 1.250 -2.499 -7.954 1.00 93.19 79 VAL A O 1
ATOM 613 N N . PHE A 1 80 ? 1.786 -2.614 -10.127 1.00 92.06 80 PHE A N 1
ATOM 614 C CA . PHE A 1 80 ? 0.410 -2.423 -10.596 1.00 92.06 80 PHE A CA 1
ATOM 615 C C . PHE A 1 80 ? -0.444 -3.687 -10.485 1.00 92.06 80 PHE A C 1
ATOM 617 O O . PHE A 1 80 ? -1.641 -3.607 -10.199 1.00 92.06 80 PHE A O 1
ATOM 624 N N . SER A 1 81 ? 0.169 -4.857 -10.649 1.00 92.12 81 SER A N 1
ATOM 625 C CA . SER A 1 81 ? -0.528 -6.142 -10.581 1.00 92.12 81 SER A CA 1
ATOM 626 C C . SER A 1 81 ? -0.824 -6.596 -9.154 1.00 92.12 81 SER A C 1
ATOM 628 O O . SER A 1 81 ? -1.645 -7.481 -8.966 1.00 92.12 81 SER A O 1
ATOM 630 N N . THR A 1 82 ? -0.186 -5.995 -8.147 1.00 93.12 82 THR A N 1
ATOM 631 C CA . THR A 1 82 ? -0.431 -6.289 -6.721 1.00 93.12 82 THR A CA 1
ATOM 632 C C . THR A 1 82 ? -0.944 -5.069 -5.945 1.00 93.12 82 THR A C 1
ATOM 634 O O . THR A 1 82 ? -0.996 -5.058 -4.714 1.00 93.12 82 THR A O 1
ATOM 637 N N . MET A 1 83 ? -1.338 -4.015 -6.665 1.00 94.50 83 MET A N 1
ATOM 638 C CA . MET A 1 83 ? -1.680 -2.715 -6.095 1.00 94.50 83 MET A CA 1
ATOM 639 C C . MET A 1 83 ? -2.773 -2.798 -5.025 1.00 94.50 83 MET A C 1
ATOM 641 O O . MET A 1 83 ? -2.658 -2.140 -3.991 1.00 94.50 83 MET A O 1
ATOM 645 N N . SER A 1 84 ? -3.829 -3.591 -5.230 1.00 95.12 84 SER A N 1
ATOM 646 C CA . SER A 1 84 ? -4.929 -3.646 -4.263 1.00 95.12 84 SER A CA 1
ATOM 647 C C . SER A 1 84 ? -4.504 -4.278 -2.938 1.00 95.12 84 SER A C 1
ATOM 649 O O . SER A 1 84 ? -5.012 -3.868 -1.899 1.00 95.12 84 SER A O 1
ATOM 651 N N . LEU A 1 85 ? -3.540 -5.203 -2.960 1.00 94.12 85 LEU A N 1
ATOM 652 C CA . LEU A 1 85 ? -2.991 -5.859 -1.772 1.00 94.12 85 LEU A CA 1
ATOM 653 C C . LEU A 1 85 ? -2.225 -4.864 -0.888 1.00 94.12 85 LEU A C 1
ATOM 655 O O . LEU A 1 85 ? -2.426 -4.808 0.328 1.00 94.12 85 LEU A O 1
ATOM 659 N N . PHE A 1 86 ? -1.392 -4.018 -1.497 1.00 95.00 86 PHE A N 1
ATOM 660 C CA . PHE A 1 86 ? -0.700 -2.955 -0.767 1.00 95.00 86 PHE A CA 1
ATOM 661 C C . PHE A 1 86 ? -1.663 -1.870 -0.288 1.00 95.00 86 PHE A C 1
ATOM 663 O O . PHE A 1 86 ? -1.575 -1.421 0.856 1.00 95.00 86 PHE A O 1
ATOM 670 N N . ILE A 1 87 ? -2.616 -1.468 -1.132 1.00 96.38 87 ILE A N 1
ATOM 671 C CA . ILE A 1 87 ? -3.602 -0.446 -0.775 1.00 96.38 87 ILE A CA 1
ATOM 672 C C . ILE A 1 87 ? -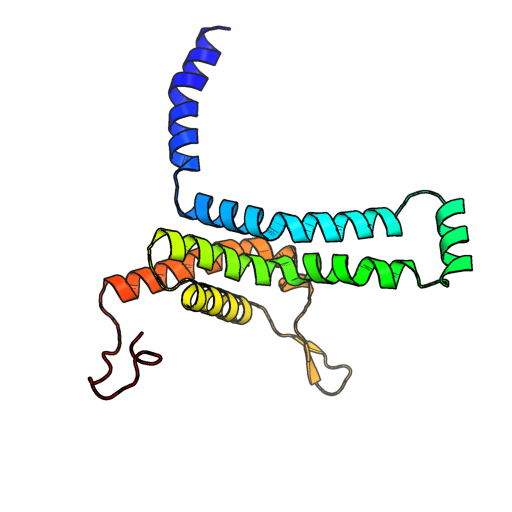4.505 -0.925 0.369 1.00 96.38 87 ILE A C 1
ATOM 674 O O . ILE A 1 87 ? -4.726 -0.144 1.291 1.00 96.38 87 ILE A O 1
ATOM 678 N N . SER A 1 88 ? -4.962 -2.185 0.401 1.00 96.75 88 SER A N 1
ATOM 679 C CA . SER A 1 88 ? -5.769 -2.692 1.527 1.00 96.75 88 SER A CA 1
ATOM 680 C C . SER A 1 88 ? -5.030 -2.589 2.858 1.00 96.75 88 SER A C 1
ATOM 682 O O . SER A 1 88 ? -5.609 -2.148 3.851 1.00 96.75 88 SER A O 1
ATOM 684 N N . PHE A 1 89 ? -3.741 -2.942 2.871 1.00 97.44 89 PHE A N 1
ATOM 685 C CA . PHE A 1 89 ? -2.907 -2.831 4.065 1.00 97.44 89 PHE A CA 1
ATOM 686 C C . PHE A 1 89 ? -2.727 -1.365 4.477 1.00 97.44 89 PHE A C 1
ATOM 688 O O . PHE A 1 89 ? -2.947 -1.008 5.632 1.00 97.44 89 PHE A O 1
ATOM 695 N N . LEU A 1 90 ? -2.357 -0.497 3.531 1.00 97.25 90 LEU A N 1
ATOM 696 C CA . LEU A 1 90 ? -2.055 0.908 3.806 1.00 97.25 90 LEU A CA 1
ATOM 697 C C . LEU A 1 90 ? -3.289 1.705 4.250 1.00 97.25 90 LEU A C 1
ATOM 699 O O . LEU A 1 90 ? -3.167 2.569 5.117 1.00 97.25 90 LEU A O 1
ATOM 703 N N . VAL A 1 91 ? -4.473 1.425 3.697 1.00 97.81 91 VAL A N 1
ATOM 704 C CA . VAL A 1 91 ? -5.728 2.073 4.118 1.00 97.81 91 VAL A CA 1
ATOM 705 C C . VAL A 1 91 ? -6.042 1.724 5.569 1.00 97.81 91 VAL A C 1
ATOM 707 O O . VAL A 1 91 ? -6.281 2.623 6.375 1.00 97.81 91 VAL A O 1
ATOM 710 N N . ALA A 1 92 ? -5.977 0.440 5.917 1.00 97.50 92 ALA A N 1
ATOM 711 C CA . ALA A 1 92 ? -6.180 -0.028 7.282 1.00 97.50 92 ALA A CA 1
ATOM 712 C C . ALA A 1 92 ? -5.134 0.536 8.251 1.00 97.50 92 ALA A C 1
ATOM 714 O O . ALA A 1 92 ? -5.488 1.028 9.321 1.00 97.50 92 ALA A O 1
ATOM 715 N N . TYR A 1 93 ? -3.863 0.557 7.844 1.00 97.44 93 TYR A N 1
ATOM 716 C CA . TYR A 1 93 ? -2.767 1.146 8.612 1.00 97.44 93 TYR A CA 1
ATOM 717 C C . TYR A 1 93 ? -3.036 2.622 8.940 1.00 97.44 93 TYR A C 1
ATOM 719 O O . TYR A 1 93 ? -2.915 3.042 10.091 1.00 97.44 93 TYR A O 1
ATOM 727 N N . ARG A 1 94 ? -3.441 3.420 7.941 1.00 96.56 94 ARG A N 1
ATOM 728 C CA . ARG A 1 94 ? -3.736 4.852 8.120 1.00 96.56 94 ARG A CA 1
ATOM 729 C C . ARG A 1 94 ? -5.000 5.099 8.938 1.00 96.56 94 ARG A C 1
ATOM 731 O O . ARG A 1 94 ? -5.045 6.059 9.704 1.00 96.56 94 ARG A O 1
ATOM 738 N N . LEU A 1 95 ? -6.014 4.246 8.803 1.00 96.44 95 LEU A N 1
ATOM 739 C CA . LEU A 1 95 ? -7.233 4.358 9.601 1.00 96.44 95 LEU A CA 1
ATOM 740 C C . LEU A 1 95 ? -6.974 4.003 11.073 1.00 96.44 95 LEU A C 1
ATOM 742 O O . LEU A 1 95 ? -7.419 4.726 11.961 1.00 96.44 95 LEU A O 1
ATOM 746 N N . ALA A 1 96 ? -6.211 2.942 11.335 1.00 95.50 96 ALA A N 1
ATOM 747 C CA . ALA A 1 96 ? -5.803 2.551 12.681 1.00 95.50 96 ALA A CA 1
ATOM 748 C C . ALA A 1 96 ? -4.914 3.611 13.348 1.00 95.50 96 ALA A C 1
ATOM 750 O O . ALA A 1 96 ? -5.115 3.931 14.518 1.00 95.50 96 ALA A O 1
ATOM 751 N N . GLU A 1 97 ? -4.002 4.230 12.587 1.00 94.81 97 GLU A N 1
ATOM 752 C CA . GLU A 1 97 ? -3.195 5.366 13.049 1.00 94.81 97 GLU A CA 1
ATOM 753 C C . GLU A 1 97 ? -4.075 6.533 13.517 1.00 94.81 97 GLU A C 1
ATOM 755 O O . GLU A 1 97 ? -3.815 7.111 14.570 1.00 94.81 97 GLU A O 1
ATOM 760 N N . HIS A 1 98 ? -5.157 6.834 12.793 1.00 92.81 98 HIS A N 1
ATOM 761 C CA . HIS A 1 98 ? -6.115 7.861 13.202 1.00 92.81 98 HIS A CA 1
ATOM 762 C C . HIS A 1 98 ? -6.870 7.503 14.496 1.00 92.81 98 HIS A C 1
ATOM 764 O O . HIS A 1 98 ? -7.256 8.398 15.245 1.00 92.81 98 HIS A O 1
ATOM 770 N N . TYR A 1 99 ? -7.078 6.212 14.772 1.00 92.38 99 TYR A N 1
ATOM 771 C CA . TYR A 1 99 ? -7.715 5.736 16.004 1.00 92.38 99 TYR A CA 1
ATOM 772 C C . TYR A 1 99 ? -6.754 5.533 17.181 1.00 92.38 99 TYR A C 1
ATOM 774 O O . TYR A 1 99 ? -7.228 5.302 18.291 1.00 92.38 99 TYR A O 1
ATOM 782 N N . GLY A 1 100 ? -5.439 5.633 16.967 1.00 91.38 100 GLY A N 1
ATOM 783 C CA . GLY A 1 100 ? -4.441 5.303 17.988 1.00 91.38 100 GLY A CA 1
ATOM 784 C C . GLY A 1 100 ? -4.398 3.810 18.335 1.00 91.38 100 GLY A C 1
ATOM 785 O O . GLY A 1 100 ? -3.998 3.456 19.438 1.00 91.38 100 GLY A O 1
ATOM 786 N N . GLU A 1 101 ? -4.834 2.951 17.412 1.00 90.56 101 GLU A N 1
ATOM 787 C CA . GLU A 1 101 ? -4.828 1.491 17.557 1.00 90.56 101 GLU A CA 1
ATOM 788 C C . GLU A 1 101 ? -3.582 0.878 16.896 1.00 90.56 101 GLU A C 1
ATOM 790 O O . GLU A 1 101 ? -2.852 1.562 16.167 1.00 90.56 101 GLU A O 1
ATOM 795 N N . ASP A 1 102 ? -3.343 -0.421 17.115 1.00 90.12 102 ASP A N 1
ATOM 796 C CA . ASP A 1 102 ? -2.233 -1.123 16.463 1.00 90.12 102 ASP A CA 1
ATOM 797 C C . ASP A 1 102 ? -2.418 -1.154 14.937 1.00 90.12 102 ASP A C 1
ATOM 799 O O . ASP A 1 102 ? -3.309 -1.799 14.373 1.00 90.12 102 ASP A O 1
ATOM 803 N N . ARG A 1 103 ? -1.519 -0.433 14.272 1.00 94.31 103 ARG A N 1
ATOM 804 C CA . ARG A 1 103 ? -1.510 -0.188 12.833 1.00 94.31 103 ARG A CA 1
ATOM 805 C C . ARG A 1 103 ? -1.114 -1.431 12.054 1.00 94.31 103 ARG A C 1
ATOM 807 O O . ARG A 1 103 ? -1.659 -1.663 10.975 1.00 94.31 103 ARG A O 1
ATOM 814 N N . ILE A 1 104 ? -0.166 -2.209 12.579 1.00 93.50 104 ILE A N 1
ATOM 815 C CA . ILE A 1 104 ? 0.362 -3.388 11.891 1.00 93.50 104 ILE A CA 1
ATOM 816 C C . ILE A 1 104 ? -0.693 -4.486 11.932 1.00 93.50 104 ILE A C 1
ATOM 818 O O . ILE A 1 104 ? -1.053 -5.003 10.874 1.00 93.50 104 ILE A O 1
ATOM 822 N N . SER A 1 105 ? -1.264 -4.771 13.105 1.00 91.94 105 SER A N 1
ATOM 823 C CA . SER A 1 105 ? -2.333 -5.767 13.226 1.00 91.94 105 SER A CA 1
ATOM 824 C C . SER A 1 105 ? -3.554 -5.414 12.380 1.00 91.94 105 SER A C 1
ATOM 826 O O . SER A 1 105 ? -4.052 -6.270 11.649 1.00 91.94 105 SER A O 1
ATOM 828 N N . CYS A 1 106 ? -4.002 -4.151 12.388 1.00 94.38 106 CYS A N 1
ATOM 829 C CA . CYS A 1 106 ? -5.108 -3.719 11.526 1.00 94.38 106 CYS A CA 1
ATOM 830 C C . CYS A 1 106 ? -4.780 -3.876 10.034 1.00 94.38 106 CYS A C 1
ATOM 832 O O . CYS A 1 106 ? -5.633 -4.319 9.262 1.00 94.38 106 CYS A O 1
ATOM 834 N N . GLY A 1 107 ? -3.553 -3.532 9.628 1.00 95.81 107 GLY A N 1
ATOM 835 C CA . GLY A 1 107 ? -3.080 -3.688 8.254 1.00 95.81 107 GLY A CA 1
ATOM 836 C C . GLY A 1 107 ? -3.076 -5.147 7.797 1.00 95.81 107 GLY A C 1
ATOM 837 O O . GLY A 1 107 ? -3.618 -5.464 6.736 1.00 95.81 107 GLY A O 1
ATOM 838 N N . ILE A 1 108 ? -2.509 -6.044 8.609 1.00 95.44 108 ILE A N 1
ATOM 839 C CA . ILE A 1 108 ? -2.469 -7.486 8.328 1.00 95.44 108 ILE A CA 1
ATOM 840 C C . ILE A 1 108 ? -3.889 -8.055 8.275 1.00 95.44 108 ILE A C 1
ATOM 842 O O . ILE A 1 108 ? -4.218 -8.783 7.341 1.00 95.44 108 ILE A O 1
ATOM 846 N N . LEU A 1 109 ? -4.751 -7.690 9.228 1.00 94.31 109 LEU A N 1
ATOM 847 C CA . LEU A 1 109 ? -6.140 -8.143 9.275 1.00 94.31 109 LEU A CA 1
ATOM 848 C C . LEU A 1 109 ? -6.907 -7.750 8.007 1.00 94.31 109 LEU A C 1
ATOM 850 O O . LEU A 1 109 ? -7.578 -8.590 7.409 1.00 94.31 109 LEU A O 1
ATOM 854 N N . ALA A 1 110 ? -6.771 -6.503 7.552 1.00 95.75 110 ALA A N 1
ATOM 855 C CA . ALA A 1 110 ? -7.407 -6.047 6.321 1.00 95.75 110 ALA A CA 1
ATOM 856 C C . ALA A 1 110 ? -6.874 -6.770 5.077 1.00 95.75 110 ALA A C 1
ATOM 858 O O . ALA A 1 110 ? -7.657 -7.112 4.191 1.00 95.75 110 ALA A O 1
ATOM 859 N N . LEU A 1 111 ? -5.566 -7.036 5.018 1.00 94.69 111 LEU A N 1
ATOM 860 C CA . LEU A 1 111 ? -4.945 -7.789 3.928 1.00 94.69 111 LEU A CA 1
ATOM 861 C C . LEU A 1 111 ? -5.467 -9.229 3.882 1.00 94.69 111 LEU A C 1
ATOM 863 O O . LEU A 1 111 ? -5.927 -9.679 2.835 1.00 94.69 111 LEU A O 1
ATOM 867 N N . VAL A 1 112 ? -5.453 -9.943 5.010 1.00 93.81 112 VAL A N 1
ATOM 868 C CA . VAL A 1 112 ? -5.965 -11.322 5.096 1.00 93.81 112 VAL A CA 1
ATOM 869 C C . VAL A 1 112 ? -7.432 -11.365 4.695 1.00 93.81 112 VAL A C 1
ATOM 871 O O . VAL A 1 112 ? -7.845 -12.211 3.907 1.00 93.81 112 VAL A O 1
ATOM 874 N N . ALA A 1 113 ? -8.225 -10.421 5.186 1.00 92.94 113 ALA A N 1
ATOM 875 C CA . ALA A 1 113 ? -9.640 -10.400 4.890 1.00 92.94 113 ALA A CA 1
ATOM 876 C C . ALA A 1 113 ? -9.948 -10.019 3.429 1.00 92.94 113 ALA A C 1
ATOM 878 O O . ALA A 1 113 ? -10.909 -10.530 2.857 1.00 92.94 113 ALA A O 1
ATOM 879 N N . PHE A 1 114 ? -9.110 -9.198 2.789 1.00 92.94 114 PHE A N 1
ATOM 880 C CA . PHE A 1 114 ? -9.160 -8.977 1.343 1.00 92.94 114 PHE A CA 1
ATOM 881 C C . PHE A 1 114 ? -8.833 -10.258 0.557 1.00 92.94 114 PHE A C 1
ATOM 883 O O . PHE A 1 114 ? -9.536 -10.593 -0.398 1.00 92.94 114 PHE A O 1
ATOM 890 N N . LEU A 1 115 ? -7.822 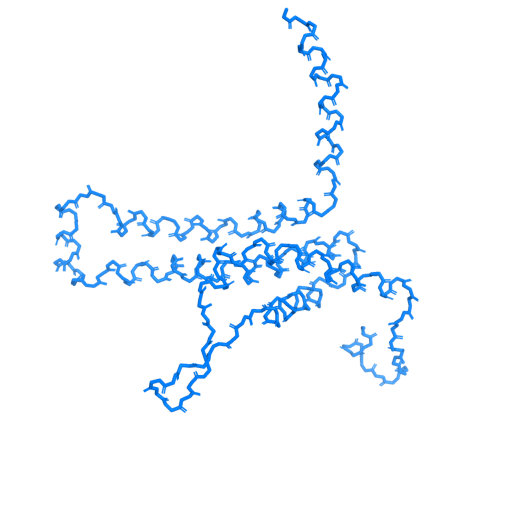-11.020 0.984 1.00 89.88 115 LEU A N 1
ATOM 891 C CA . LEU A 1 115 ? -7.479 -12.299 0.355 1.00 89.88 115 LEU A CA 1
ATOM 892 C C . LEU A 1 115 ? -8.589 -13.346 0.511 1.00 89.88 115 LEU A C 1
ATOM 894 O O . LEU A 1 115 ? -8.822 -14.109 -0.418 1.00 89.88 115 LEU A O 1
ATOM 898 N N . ILE A 1 116 ? -9.320 -13.351 1.630 1.00 88.94 116 ILE A N 1
ATOM 899 C CA . ILE A 1 116 ? -10.493 -14.222 1.827 1.00 88.94 116 ILE A CA 1
ATOM 900 C C . ILE A 1 116 ? -11.608 -13.896 0.822 1.00 88.94 116 ILE A C 1
ATOM 902 O O . ILE A 1 116 ? -12.287 -14.799 0.339 1.00 88.94 116 ILE A O 1
ATOM 906 N N . LEU A 1 117 ? -11.797 -12.616 0.491 1.00 86.12 117 LEU A N 1
ATOM 907 C CA . LEU A 1 117 ? -12.775 -12.178 -0.512 1.00 86.12 117 LEU A CA 1
ATOM 908 C C . LEU A 1 117 ? -12.304 -12.417 -1.955 1.00 86.12 117 LEU A C 1
ATOM 910 O O . LEU A 1 117 ? -13.103 -12.308 -2.885 1.00 86.12 117 LEU A O 1
ATOM 914 N N . THR A 1 118 ? -11.022 -12.724 -2.153 1.00 86.44 118 THR A N 1
ATOM 915 C CA . THR A 1 118 ? -10.438 -12.941 -3.476 1.00 86.44 118 THR A CA 1
ATOM 916 C C . THR A 1 118 ? -10.663 -14.392 -3.913 1.00 86.44 118 THR A C 1
ATOM 918 O O . THR A 1 118 ? -10.271 -15.315 -3.196 1.00 86.44 118 THR A O 1
ATOM 921 N N . PRO A 1 119 ? -11.271 -14.642 -5.086 1.00 79.44 119 PRO A N 1
ATOM 922 C CA . PRO A 1 119 ? -11.533 -16.002 -5.534 1.00 79.44 119 PRO A CA 1
ATOM 923 C C . PRO A 1 119 ? -10.235 -16.711 -5.939 1.00 79.44 119 PRO A C 1
ATOM 925 O O . PRO A 1 119 ? -9.487 -16.239 -6.797 1.00 79.44 119 PRO A O 1
ATOM 928 N N . PHE A 1 120 ? -10.006 -17.891 -5.366 1.00 79.38 120 PHE A N 1
ATOM 929 C CA . PHE A 1 120 ? -8.957 -18.813 -5.797 1.00 79.38 120 PHE A CA 1
ATOM 930 C C . PHE A 1 120 ? -9.536 -19.785 -6.825 1.00 79.38 120 PHE A C 1
ATOM 932 O O . PHE A 1 120 ? -10.524 -20.470 -6.552 1.00 79.38 120 PHE A O 1
ATOM 939 N N . ILE A 1 121 ? -8.934 -19.847 -8.012 1.00 77.31 121 ILE A N 1
ATOM 940 C CA . ILE A 1 121 ? -9.430 -20.668 -9.120 1.00 77.31 121 ILE A CA 1
ATOM 941 C C . ILE A 1 121 ? -8.563 -21.920 -9.231 1.00 77.31 121 ILE A C 1
ATOM 943 O O . ILE A 1 121 ? -7.341 -21.857 -9.114 1.00 77.31 121 ILE A O 1
ATOM 947 N N . LYS A 1 122 ? -9.187 -23.075 -9.467 1.00 70.38 122 LYS A N 1
ATOM 948 C CA . LYS A 1 122 ? -8.471 -24.312 -9.794 1.00 70.38 122 LYS A CA 1
ATOM 949 C C . LYS A 1 122 ? -8.351 -24.430 -11.306 1.00 70.38 122 LYS A C 1
ATOM 951 O O . LYS A 1 122 ? -9.369 -24.502 -11.990 1.00 70.38 122 LYS A O 1
ATOM 956 N N . VAL A 1 123 ? -7.127 -24.461 -11.823 1.00 71.19 123 VAL A N 1
ATOM 957 C CA . VAL A 1 123 ? -6.885 -24.682 -13.254 1.00 71.19 123 VAL A CA 1
ATOM 958 C C . VAL A 1 123 ? -6.713 -26.180 -13.479 1.00 71.19 123 VAL A C 1
ATOM 960 O O . VAL A 1 123 ? -5.802 -26.811 -12.938 1.00 71.19 123 VAL A O 1
ATOM 963 N N . ALA A 1 124 ? -7.643 -26.758 -14.241 1.00 64.88 124 ALA A N 1
ATOM 964 C CA . ALA A 1 124 ? -7.740 -28.200 -14.449 1.00 64.88 124 ALA A CA 1
ATOM 965 C C . ALA A 1 124 ? -6.643 -28.766 -15.369 1.00 64.88 124 ALA A C 1
ATOM 967 O O . ALA A 1 124 ? -6.377 -29.962 -15.310 1.00 64.88 124 ALA A O 1
ATOM 968 N N . GLU A 1 125 ? -5.968 -27.932 -16.168 1.00 59.47 125 GLU A N 1
ATOM 969 C CA . GLU A 1 125 ? -5.024 -28.405 -17.194 1.00 59.47 125 GLU A CA 1
ATOM 970 C C . GLU A 1 125 ? -3.707 -28.994 -16.656 1.00 59.47 125 GLU A C 1
ATOM 972 O O . GLU A 1 125 ? -3.025 -29.680 -17.402 1.00 59.47 125 GLU A O 1
ATOM 977 N N . ASN A 1 126 ? -3.369 -28.829 -15.369 1.00 54.12 126 ASN A N 1
ATOM 978 C CA . ASN A 1 126 ? -2.112 -29.334 -14.787 1.00 54.12 126 ASN A CA 1
ATOM 979 C C . ASN A 1 126 ? -2.301 -30.003 -13.410 1.00 54.12 126 ASN A C 1
ATOM 981 O O . ASN A 1 126 ? -1.648 -29.640 -12.436 1.00 54.12 126 ASN A O 1
ATOM 985 N N . GLY A 1 127 ? -3.225 -30.960 -13.279 1.00 59.62 127 GLY A N 1
ATOM 986 C CA . GLY A 1 127 ? -3.368 -31.731 -12.029 1.00 59.62 127 GLY A CA 1
ATOM 987 C C . GLY A 1 127 ? -4.026 -30.970 -10.868 1.00 59.62 127 GLY A C 1
ATOM 988 O O . GLY A 1 127 ? -3.897 -31.374 -9.715 1.00 59.62 127 GLY A O 1
ATOM 989 N N . GLY A 1 128 ? -4.761 -29.891 -11.163 1.00 67.31 128 GLY A N 1
ATOM 990 C CA . GLY A 1 128 ? -5.549 -29.147 -10.176 1.00 67.31 128 GLY A CA 1
ATOM 991 C C . GLY A 1 128 ? -4.732 -28.159 -9.342 1.00 67.31 128 GLY A C 1
ATOM 992 O O . GLY A 1 128 ? -4.840 -28.146 -8.116 1.00 67.31 128 GLY A O 1
ATOM 993 N N . ILE A 1 129 ? -3.939 -27.304 -9.993 1.00 70.44 129 ILE A N 1
ATOM 994 C CA . ILE A 1 129 ? -3.221 -26.223 -9.307 1.00 70.44 129 ILE A CA 1
ATOM 995 C C . ILE A 1 129 ? -4.231 -25.144 -8.902 1.00 70.44 129 ILE A C 1
ATOM 997 O O . ILE A 1 129 ? -4.999 -24.644 -9.729 1.00 70.44 129 ILE A O 1
ATOM 1001 N N . THR A 1 130 ? -4.228 -24.784 -7.618 1.00 75.75 130 THR A N 1
ATOM 1002 C CA . THR A 1 130 ? -4.967 -23.617 -7.126 1.00 75.75 130 THR A CA 1
ATOM 1003 C C . THR A 1 130 ? -4.140 -22.374 -7.424 1.00 75.75 130 THR A C 1
ATOM 1005 O O . THR A 1 130 ? -3.040 -22.227 -6.897 1.00 75.75 130 THR A O 1
ATOM 1008 N N . VAL A 1 131 ? -4.658 -21.492 -8.274 1.00 79.50 131 VAL A N 1
ATOM 1009 C CA . VAL A 1 131 ? -4.010 -20.234 -8.649 1.00 79.50 131 VAL A CA 1
ATOM 1010 C C . VAL A 1 131 ? -4.838 -19.050 -8.170 1.00 79.50 131 VAL A C 1
ATOM 1012 O O . VAL A 1 131 ? -6.071 -19.078 -8.158 1.00 79.50 131 VAL A O 1
ATOM 1015 N N . MET A 1 132 ? -4.140 -17.987 -7.784 1.00 81.44 132 MET A N 1
ATOM 1016 C CA . MET A 1 132 ? -4.747 -16.692 -7.515 1.00 81.44 132 MET A CA 1
ATOM 1017 C C . MET A 1 132 ? -4.657 -15.853 -8.791 1.00 81.44 132 MET A C 1
ATOM 1019 O O . MET A 1 132 ? -3.543 -15.570 -9.241 1.00 81.44 132 MET A O 1
ATOM 1023 N N . PRO A 1 133 ? -5.787 -15.451 -9.397 1.00 81.88 133 PRO A N 1
ATOM 1024 C CA . PRO A 1 133 ? -5.741 -14.588 -10.562 1.00 81.88 133 PRO A CA 1
ATOM 1025 C C . PRO A 1 133 ? -5.189 -13.226 -10.156 1.00 81.88 133 PRO A C 1
ATOM 1027 O O . PRO A 1 133 ? -5.769 -12.518 -9.331 1.00 81.88 133 PRO A O 1
ATOM 1030 N N . VAL A 1 134 ? -4.078 -12.854 -10.782 1.00 84.44 134 VAL A N 1
ATOM 1031 C CA . VAL A 1 134 ? -3.382 -11.587 -10.537 1.00 84.44 134 VAL A CA 1
ATOM 1032 C C . VAL A 1 134 ? -4.290 -10.378 -10.823 1.00 84.44 134 VAL A C 1
ATOM 1034 O O . VAL A 1 134 ? -4.171 -9.323 -10.212 1.00 84.44 134 VAL A O 1
ATOM 1037 N N . GLU A 1 135 ? -5.284 -10.560 -11.689 1.00 86.12 135 GLU A N 1
ATOM 1038 C CA . GLU A 1 135 ? -6.299 -9.562 -12.010 1.00 86.12 135 GLU A CA 1
ATOM 1039 C C . GLU A 1 135 ? -7.056 -9.023 -10.781 1.00 86.12 135 GLU A C 1
ATOM 1041 O O . GLU A 1 135 ? -7.292 -7.816 -10.687 1.00 86.12 135 GLU A O 1
ATOM 1046 N N . TRP A 1 136 ? -7.403 -9.891 -9.824 1.00 88.19 136 TRP A N 1
ATOM 1047 C CA . TRP A 1 136 ? -8.162 -9.498 -8.632 1.00 88.19 136 TRP A CA 1
ATOM 1048 C C . TRP A 1 136 ? -7.307 -8.805 -7.576 1.00 88.19 136 TRP A C 1
ATOM 1050 O O . TRP A 1 136 ? -7.842 -8.027 -6.797 1.00 88.19 136 TRP A O 1
ATOM 1060 N N . ILE A 1 137 ? -5.997 -9.054 -7.555 1.00 91.00 137 ILE A N 1
ATOM 1061 C CA . ILE A 1 137 ? -5.059 -8.408 -6.622 1.00 91.00 137 ILE A CA 1
ATOM 1062 C C . ILE A 1 137 ? -4.370 -7.166 -7.217 1.00 91.00 137 ILE A C 1
ATOM 1064 O O . ILE A 1 137 ? -3.607 -6.476 -6.536 1.00 91.00 137 ILE A O 1
ATOM 1068 N N . GLY A 1 138 ? -4.653 -6.869 -8.486 1.00 90.88 138 GLY A N 1
ATOM 1069 C CA . GLY A 1 138 ? -4.211 -5.669 -9.182 1.00 90.88 138 GLY A CA 1
ATOM 1070 C C . GLY A 1 138 ? -5.231 -4.536 -9.108 1.00 90.88 138 GLY A C 1
ATOM 1071 O O . GLY A 1 138 ? -5.971 -4.369 -8.139 1.00 90.88 138 GLY A O 1
ATOM 1072 N N . SER A 1 139 ? -5.299 -3.731 -10.164 1.00 88.12 139 SER A N 1
ATOM 1073 C CA . SER A 1 139 ? -6.173 -2.552 -10.215 1.00 88.12 139 SER A CA 1
ATOM 1074 C C . SER A 1 139 ? -7.673 -2.872 -10.135 1.00 88.12 139 SER A C 1
ATOM 1076 O O . SER A 1 139 ? -8.428 -2.056 -9.605 1.00 88.12 139 SER A O 1
ATOM 1078 N N . LYS A 1 140 ? -8.129 -4.048 -10.598 1.00 89.88 140 LYS A N 1
ATOM 1079 C CA . LYS A 1 140 ? -9.566 -4.390 -10.590 1.00 89.88 140 LYS A CA 1
ATOM 1080 C C . LYS A 1 140 ? -10.110 -4.618 -9.177 1.00 89.88 140 LYS A C 1
ATOM 1082 O O . LYS A 1 140 ? -11.239 -4.227 -8.891 1.00 89.88 140 LYS A O 1
ATOM 1087 N N . GLY A 1 141 ? -9.309 -5.182 -8.272 1.00 90.62 141 GLY A N 1
ATOM 1088 C CA . GLY A 1 141 ? -9.708 -5.405 -6.877 1.00 90.62 141 GLY A CA 1
ATOM 1089 C C . GLY A 1 141 ? -9.632 -4.171 -5.987 1.00 90.62 141 GLY A C 1
ATOM 1090 O O . GLY A 1 141 ? -10.028 -4.225 -4.825 1.00 90.62 141 GLY A O 1
ATOM 1091 N N . LEU A 1 142 ? -9.134 -3.047 -6.499 1.00 93.00 142 LEU A N 1
ATOM 1092 C CA . LEU A 1 142 ? -8.769 -1.893 -5.687 1.00 93.00 142 LEU A CA 1
ATOM 1093 C C . LEU A 1 142 ? -9.963 -1.258 -4.959 1.00 93.00 142 LEU A C 1
ATOM 1095 O O . LEU A 1 142 ? -9.847 -0.855 -3.803 1.00 93.00 142 LEU A O 1
ATOM 1099 N N . PHE A 1 143 ? -11.131 -1.217 -5.600 1.00 92.50 143 PHE A N 1
ATOM 1100 C CA . PHE A 1 143 ? -12.351 -0.712 -4.967 1.00 92.50 143 PHE A CA 1
ATOM 1101 C C . PHE A 1 143 ? -12.787 -1.590 -3.786 1.00 92.50 143 PHE A C 1
ATOM 1103 O O . PHE A 1 143 ? -13.082 -1.082 -2.703 1.00 92.50 143 PHE A O 1
ATOM 1110 N N . VAL A 1 144 ? -12.752 -2.913 -3.973 1.00 92.88 144 VAL A N 1
ATOM 1111 C CA . VAL A 1 144 ? -13.073 -3.897 -2.929 1.00 92.88 144 VAL A CA 1
ATOM 1112 C C . VAL A 1 144 ? -12.048 -3.832 -1.799 1.00 92.88 144 VAL A C 1
ATOM 1114 O O . VAL A 1 144 ? -12.432 -3.833 -0.635 1.00 92.88 144 VAL A O 1
ATOM 1117 N N . ALA A 1 145 ? -10.761 -3.692 -2.122 1.00 94.62 145 ALA A N 1
ATOM 1118 C CA . ALA A 1 145 ? -9.692 -3.512 -1.145 1.00 94.62 145 ALA A CA 1
ATOM 1119 C C . ALA A 1 145 ? -9.904 -2.266 -0.274 1.00 94.62 145 ALA A C 1
ATOM 1121 O O . ALA A 1 145 ? -9.802 -2.354 0.949 1.00 94.62 145 ALA A O 1
ATOM 1122 N N . MET A 1 146 ? -10.240 -1.114 -0.865 1.00 94.56 146 MET A N 1
ATOM 1123 C CA . MET A 1 146 ? -10.490 0.121 -0.110 1.00 94.56 146 MET A CA 1
ATOM 1124 C C . MET A 1 146 ? -11.718 0.012 0.795 1.00 94.56 146 MET A C 1
ATOM 1126 O O . MET A 1 146 ? -11.643 0.345 1.972 1.00 94.56 146 MET A O 1
ATOM 1130 N N . ILE A 1 147 ? -12.850 -0.463 0.274 1.00 94.81 147 ILE A N 1
ATOM 1131 C CA . ILE A 1 147 ? -14.073 -0.571 1.079 1.00 94.81 147 ILE A CA 1
ATOM 1132 C C . ILE A 1 147 ? -13.912 -1.648 2.154 1.00 94.81 147 ILE A C 1
ATOM 1134 O O . ILE A 1 147 ? -14.212 -1.403 3.319 1.00 94.81 147 ILE A O 1
ATOM 1138 N N . GLY A 1 148 ? -13.401 -2.820 1.779 1.00 94.75 148 GLY A N 1
ATOM 1139 C CA . GLY A 1 148 ? -13.193 -3.943 2.687 1.00 94.75 148 GLY A CA 1
ATOM 1140 C C . GLY A 1 148 ? -12.224 -3.608 3.819 1.00 94.75 148 GLY A C 1
ATOM 1141 O O . GLY A 1 148 ? -12.527 -3.893 4.975 1.00 94.75 148 GLY A O 1
ATOM 1142 N N . SER A 1 149 ? -11.104 -2.944 3.515 1.00 95.50 149 SER A N 1
ATOM 1143 C CA . SER A 1 149 ? -10.150 -2.506 4.546 1.00 95.50 149 SER A CA 1
ATOM 1144 C C . SER A 1 149 ? -10.774 -1.510 5.519 1.00 95.50 149 SER A C 1
ATOM 1146 O O . SER A 1 149 ? -10.656 -1.702 6.725 1.00 95.50 149 SER A O 1
ATOM 1148 N N . LEU A 1 150 ? -11.509 -0.503 5.032 1.00 96.19 150 LEU A N 1
ATOM 1149 C CA . LEU A 1 150 ? -12.211 0.436 5.909 1.00 96.19 150 LEU A CA 1
ATOM 1150 C C . LEU A 1 150 ? -13.214 -0.275 6.824 1.00 96.19 150 LEU A C 1
ATOM 1152 O O . LEU A 1 150 ? -13.223 -0.024 8.027 1.00 96.19 150 LEU A O 1
ATOM 1156 N N . LEU A 1 151 ? -14.041 -1.167 6.270 1.00 95.62 151 LEU A N 1
ATOM 1157 C CA . LEU A 1 151 ? -15.062 -1.886 7.034 1.00 95.62 151 LEU A CA 1
ATOM 1158 C C . LEU A 1 151 ? -14.444 -2.785 8.108 1.00 95.62 151 LEU A C 1
ATOM 1160 O O . LEU A 1 151 ? -14.901 -2.772 9.252 1.00 95.62 151 LEU A O 1
ATOM 1164 N N . TRP A 1 152 ? -13.395 -3.536 7.768 1.00 93.75 152 TRP A N 1
ATOM 1165 C CA . TRP A 1 152 ? -12.757 -4.438 8.721 1.00 93.75 152 TRP A CA 1
ATOM 1166 C C . TRP A 1 152 ? -11.947 -3.735 9.787 1.00 93.75 152 TRP A C 1
ATOM 1168 O O . TRP A 1 152 ? -12.037 -4.116 10.954 1.00 93.75 152 TRP A O 1
ATOM 1178 N N . THR A 1 153 ? -11.219 -2.681 9.432 1.00 95.06 153 THR A N 1
ATOM 1179 C CA . THR A 1 153 ? -10.533 -1.871 10.434 1.00 95.06 153 THR A CA 1
ATOM 1180 C C . THR A 1 153 ? -11.536 -1.184 11.358 1.00 95.06 153 THR A C 1
ATOM 1182 O O . THR A 1 153 ? -11.353 -1.213 12.571 1.00 95.06 153 THR A O 1
ATOM 1185 N N . GLU A 1 154 ? -12.642 -0.644 10.835 1.00 94.69 154 GLU A N 1
ATOM 1186 C CA . GLU A 1 154 ? -13.670 -0.023 11.675 1.00 94.69 154 GLU A CA 1
ATOM 1187 C C . GLU A 1 154 ? -14.314 -1.034 12.629 1.00 94.69 154 GLU A C 1
ATOM 1189 O O . GLU A 1 154 ? -14.472 -0.742 13.817 1.00 94.69 154 GLU A O 1
ATOM 1194 N N . LEU A 1 155 ? -14.640 -2.236 12.138 1.00 93.56 155 LEU A N 1
ATOM 1195 C CA . LEU A 1 155 ? -15.185 -3.302 12.973 1.00 93.56 155 LEU A CA 1
ATOM 1196 C C . LEU A 1 155 ? -14.195 -3.714 14.065 1.00 93.56 155 LEU A C 1
ATOM 1198 O O . LEU A 1 155 ? -14.578 -3.802 15.230 1.00 93.56 155 LEU A O 1
ATOM 1202 N N . PHE A 1 156 ? -12.930 -3.935 13.712 1.00 91.44 156 PHE A N 1
ATOM 1203 C CA . PHE A 1 156 ? -11.898 -4.339 14.661 1.00 91.44 156 PHE A CA 1
ATOM 1204 C C . PHE A 1 156 ? -11.688 -3.286 15.756 1.00 91.44 156 PHE A C 1
ATOM 1206 O O . PHE A 1 156 ? -11.791 -3.594 16.946 1.00 91.44 156 PHE A O 1
ATOM 1213 N N . CYS A 1 157 ? -11.498 -2.020 15.373 1.00 90.19 157 CYS A N 1
ATOM 1214 C CA . CYS A 1 157 ? -11.381 -0.918 16.325 1.00 90.19 157 CYS A CA 1
ATOM 1215 C C . CYS A 1 157 ? -12.652 -0.783 17.181 1.00 90.19 157 CYS A C 1
ATOM 1217 O O . CYS A 1 157 ? -12.584 -0.496 18.375 1.00 90.19 157 CYS A O 1
ATOM 1219 N N . TRP A 1 158 ? -13.836 -1.010 16.607 1.00 91.44 158 TRP A N 1
ATOM 1220 C CA . TRP A 1 158 ? -15.090 -0.988 17.358 1.00 91.44 158 TRP A CA 1
ATOM 1221 C C . TRP A 1 158 ? -15.177 -2.109 18.403 1.00 91.44 158 TRP A C 1
ATOM 1223 O O . TRP A 1 158 ? -15.561 -1.831 19.542 1.00 91.44 158 TRP A O 1
ATOM 1233 N N . LEU A 1 159 ? -14.766 -3.336 18.069 1.00 90.56 159 LEU A N 1
ATOM 1234 C CA . LEU A 1 159 ? -14.728 -4.468 19.002 1.00 90.56 159 LEU A CA 1
ATOM 1235 C C . LEU A 1 159 ? -13.747 -4.223 20.161 1.00 90.56 159 LEU A C 1
ATOM 1237 O O . LEU A 1 159 ? -14.119 -4.422 21.323 1.00 90.56 159 LEU A O 1
ATOM 1241 N N . LYS A 1 160 ? -12.544 -3.698 19.876 1.00 87.06 160 LYS A N 1
ATOM 1242 C CA . LYS A 1 160 ? -11.568 -3.321 20.917 1.00 87.06 160 LYS A CA 1
ATOM 1243 C C . LYS A 1 160 ? -12.115 -2.245 21.853 1.00 87.06 160 LYS A C 1
ATOM 1245 O O . LYS A 1 160 ? -12.079 -2.416 23.072 1.00 87.06 160 LYS A O 1
ATOM 1250 N N . ARG A 1 161 ? -12.737 -1.186 21.317 1.00 87.56 161 ARG A N 1
ATOM 1251 C CA . ARG A 1 161 ? -13.391 -0.135 22.126 1.00 87.56 161 ARG A CA 1
ATOM 1252 C C . ARG A 1 161 ? -14.512 -0.677 23.018 1.00 87.56 161 ARG A C 1
ATOM 1254 O O . ARG A 1 161 ? -14.743 -0.151 24.105 1.00 87.56 161 ARG A O 1
ATOM 1261 N N . LYS A 1 162 ? -15.205 -1.736 22.587 1.00 88.25 162 LYS A N 1
ATOM 1262 C CA . LYS A 1 162 ? -16.232 -2.437 23.377 1.00 88.25 162 LYS A CA 1
ATOM 1263 C C . LYS A 1 162 ? -15.657 -3.409 24.414 1.00 88.25 162 LYS A C 1
ATOM 1265 O O . LYS A 1 162 ? -16.436 -4.040 25.122 1.00 88.25 162 LYS A O 1
ATOM 1270 N N . LYS A 1 163 ? -14.327 -3.495 24.552 1.00 83.38 163 LYS A N 1
ATOM 1271 C CA . LYS A 1 163 ? -13.613 -4.412 25.456 1.00 83.38 163 LYS A CA 1
ATOM 1272 C C . LYS A 1 163 ? -13.941 -5.888 25.204 1.00 83.38 163 LYS A C 1
ATOM 1274 O O . LYS A 1 163 ? -13.851 -6.702 26.119 1.00 83.38 163 LYS A O 1
ATOM 1279 N N . LEU A 1 164 ? -14.286 -6.238 23.963 1.00 82.75 164 LEU A N 1
ATOM 1280 C CA . LEU A 1 164 ? -14.454 -7.623 23.517 1.00 82.75 164 LEU A CA 1
ATOM 1281 C C . LEU A 1 164 ? -13.084 -8.226 23.173 1.00 82.75 164 LEU A C 1
ATOM 1283 O O . LEU A 1 164 ? -12.845 -8.667 22.055 1.00 82.75 164 LEU A O 1
ATOM 1287 N N . VAL A 1 165 ? -12.170 -8.176 24.140 1.00 79.19 165 VAL A N 1
ATOM 1288 C CA . VAL A 1 165 ? -10.796 -8.676 24.035 1.00 79.19 165 VAL A CA 1
ATOM 1289 C C . VAL A 1 165 ? -10.585 -9.789 25.050 1.00 79.19 165 VAL A C 1
ATOM 1291 O O . VAL A 1 165 ? -11.077 -9.722 26.180 1.00 79.19 165 VAL A O 1
ATOM 1294 N N . ILE A 1 166 ? -9.860 -10.825 24.636 1.00 80.56 166 ILE A N 1
ATOM 1295 C CA . ILE A 1 166 ? -9.462 -11.918 25.520 1.00 80.56 166 ILE A CA 1
ATOM 1296 C C . ILE A 1 166 ? -8.358 -11.375 26.429 1.00 80.56 166 ILE A C 1
ATOM 1298 O O . ILE A 1 166 ? -7.282 -11.028 25.957 1.00 80.56 166 ILE A O 1
ATOM 1302 N N . LYS A 1 167 ? -8.630 -11.266 27.732 1.00 75.56 167 LYS A N 1
ATOM 1303 C CA . LYS A 1 167 ? -7.627 -10.815 28.703 1.00 75.56 167 LYS A CA 1
ATOM 1304 C C . LYS A 1 167 ? -6.673 -11.959 29.015 1.00 75.56 167 LYS A C 1
ATOM 1306 O O . LYS A 1 167 ? -7.096 -12.968 29.580 1.00 75.56 167 LYS A O 1
ATOM 1311 N N . MET A 1 168 ? -5.406 -11.787 28.662 1.00 79.00 168 MET A N 1
ATOM 1312 C CA . MET A 1 168 ? -4.357 -12.732 29.032 1.00 79.00 168 MET A CA 1
ATOM 1313 C C . MET A 1 168 ? -3.965 -12.558 30.515 1.00 79.00 168 MET A C 1
ATOM 1315 O O . MET A 1 168 ? -4.034 -11.438 31.024 1.00 79.00 168 MET A O 1
ATOM 1319 N N . PRO A 1 169 ? -3.573 -13.634 31.228 1.00 80.06 169 PRO A N 1
ATOM 1320 C CA . PRO A 1 169 ? -3.055 -13.545 32.596 1.00 80.06 169 PRO A CA 1
ATOM 1321 C C . PRO A 1 169 ? -1.725 -12.779 32.685 1.00 80.06 169 PRO A C 1
ATOM 1323 O O . PRO A 1 169 ? -0.943 -12.772 31.734 1.00 80.06 169 PRO A O 1
ATOM 1326 N N . ASP A 1 170 ? -1.408 -12.251 33.871 1.00 78.12 170 ASP A N 1
ATOM 1327 C CA . ASP A 1 170 ? -0.218 -11.414 34.127 1.00 78.12 170 ASP A CA 1
ATOM 1328 C C . ASP A 1 170 ? 1.135 -12.112 33.866 1.00 78.12 170 ASP A C 1
ATOM 1330 O O . ASP A 1 170 ? 2.172 -11.460 33.783 1.00 78.12 170 ASP A O 1
ATOM 1334 N N . GLY A 1 171 ? 1.147 -13.443 33.728 1.00 80.19 171 GLY A N 1
ATOM 1335 C CA . GLY A 1 171 ? 2.355 -14.236 33.478 1.00 80.19 171 GLY A CA 1
ATOM 1336 C C . GLY A 1 171 ? 2.793 -14.323 32.011 1.00 80.19 171 GLY A C 1
ATOM 1337 O O . GLY A 1 171 ? 3.824 -14.935 31.732 1.00 80.19 171 GLY A O 1
ATOM 1338 N N . VAL A 1 172 ? 2.023 -13.772 31.065 1.00 76.88 172 VAL A N 1
ATOM 1339 C CA . VAL A 1 172 ? 2.325 -13.885 29.628 1.00 76.88 172 VAL A CA 1
ATOM 1340 C C . VAL A 1 172 ? 3.177 -12.693 29.162 1.00 76.88 172 VAL A C 1
ATOM 1342 O O . VAL A 1 172 ? 2.851 -11.566 29.520 1.00 76.88 172 VAL A O 1
ATOM 1345 N N . PRO A 1 173 ? 4.249 -12.881 28.366 1.00 77.19 173 PRO A N 1
ATOM 1346 C CA . PRO A 1 173 ? 5.068 -11.780 27.856 1.00 77.19 173 PRO A CA 1
ATOM 1347 C C . PRO A 1 173 ? 4.253 -10.691 27.130 1.00 77.19 173 PRO A C 1
ATOM 1349 O O . PRO A 1 173 ? 3.270 -11.019 26.463 1.00 77.19 173 PRO A O 1
ATOM 1352 N N . PRO A 1 174 ? 4.690 -9.415 27.166 1.00 72.31 174 PRO A N 1
ATOM 1353 C CA . PRO A 1 174 ? 3.944 -8.283 26.602 1.00 72.31 174 PRO A CA 1
ATOM 1354 C C . PRO A 1 174 ? 3.643 -8.425 25.103 1.00 72.31 174 PRO A C 1
ATOM 1356 O O . PRO A 1 174 ? 2.631 -7.921 24.639 1.00 72.31 174 PRO A O 1
ATOM 1359 N N . ALA A 1 175 ? 4.455 -9.183 24.358 1.00 69.56 175 ALA A N 1
ATOM 1360 C CA . ALA A 1 175 ? 4.217 -9.481 22.943 1.00 69.56 175 ALA A CA 1
ATOM 1361 C C . ALA A 1 175 ? 2.938 -10.305 22.664 1.00 69.56 175 ALA A C 1
ATOM 1363 O O . ALA A 1 175 ? 2.550 -10.442 21.510 1.00 69.56 175 ALA A O 1
ATOM 1364 N N . VAL A 1 176 ? 2.310 -10.885 23.693 1.00 62.97 176 VAL A N 1
ATOM 1365 C CA . VAL A 1 176 ? 1.101 -11.726 23.585 1.00 62.97 176 VAL A CA 1
ATOM 1366 C C . VAL A 1 176 ? -0.096 -11.094 24.318 1.00 62.97 176 VAL A C 1
ATOM 1368 O O . VAL A 1 176 ? -1.186 -11.654 24.311 1.00 62.97 176 VAL A O 1
ATOM 1371 N N . GLN A 1 177 ? 0.098 -9.952 24.987 1.00 62.00 177 GLN A N 1
ATOM 1372 C CA . GLN A 1 177 ? -0.940 -9.285 25.784 1.00 62.00 177 GLN A CA 1
ATOM 1373 C C . GLN A 1 177 ? -1.788 -8.275 24.979 1.00 62.00 177 GLN A C 1
ATOM 1375 O O . GLN A 1 177 ? -2.677 -7.653 25.563 1.00 62.00 177 GLN A O 1
ATOM 1380 N N . GLU A 1 178 ? -1.511 -8.094 23.682 1.00 54.81 178 GLU A N 1
ATOM 1381 C CA . GLU A 1 178 ? -2.199 -7.133 22.796 1.00 54.81 178 GLU A CA 1
ATOM 1382 C C . GLU A 1 178 ? -3.590 -7.574 22.308 1.00 54.81 178 GLU A C 1
ATOM 1384 O O . GLU A 1 178 ? -3.781 -8.774 22.001 1.00 54.81 178 GLU A O 1
#

InterPro domains:
  IPR003352 Phosphotransferase system, EIIC [PF02378] (33-177)
  IPR004501 Phosphotransferase system, EIIC component, type 3 [PS51105] (8-178)
  IPR051088 Bacterial PTS System Sugar-Specific EIIC/EIIB [PTHR33989] (1-178)

Organism: NCBI:txid158836

Radius of gyration: 22.71 Å; chains: 1; bounding box: 45×69×68 Å